Protein AF-A0A699Z8K4-F1 (afdb_monomer_lite)

Structure (mmCIF, N/CA/C/O backbone):
data_AF-A0A699Z8K4-F1
#
_entry.id   AF-A0A699Z8K4-F1
#
loop_
_atom_site.group_PDB
_atom_site.id
_atom_site.type_symbol
_atom_site.label_atom_id
_atom_site.label_alt_id
_atom_site.label_comp_id
_atom_site.label_asym_id
_atom_site.label_entity_id
_atom_site.label_seq_id
_atom_site.pdbx_PDB_ins_code
_atom_site.Cartn_x
_atom_site.Cartn_y
_atom_site.Cartn_z
_atom_site.occupancy
_atom_site.B_iso_or_equiv
_atom_site.auth_seq_id
_atom_site.auth_comp_id
_atom_site.auth_asym_id
_atom_site.auth_atom_id
_atom_site.pdbx_PDB_model_num
ATOM 1 N N . MET A 1 1 ? -20.888 20.387 -13.724 1.00 35.34 1 MET A N 1
ATOM 2 C CA . MET A 1 1 ? -20.966 18.920 -13.890 1.00 35.34 1 MET A CA 1
ATOM 3 C C . MET A 1 1 ? -20.307 18.592 -15.219 1.00 35.34 1 MET A C 1
ATOM 5 O O . MET A 1 1 ? -20.824 19.022 -16.239 1.00 35.34 1 MET A O 1
ATOM 9 N N . ALA A 1 2 ? -19.118 17.987 -15.217 1.00 36.34 2 ALA A N 1
ATOM 10 C CA . ALA A 1 2 ? -18.435 17.626 -16.460 1.00 36.34 2 ALA A CA 1
ATOM 11 C C . ALA A 1 2 ? -19.074 16.346 -17.042 1.00 36.34 2 ALA A C 1
ATOM 13 O O . ALA A 1 2 ? -19.199 15.369 -16.298 1.00 36.34 2 ALA A O 1
ATOM 14 N N . PRO A 1 3 ? -19.497 16.336 -18.318 1.00 39.94 3 PRO A N 1
ATOM 15 C CA . PRO A 1 3 ? -20.071 15.158 -18.959 1.00 39.94 3 PRO A CA 1
ATOM 16 C C . PRO A 1 3 ? -18.937 14.198 -19.356 1.00 39.94 3 PRO A C 1
ATOM 18 O O . PRO A 1 3 ? -17.968 14.620 -19.981 1.00 39.94 3 PRO A O 1
ATOM 21 N N . GLY A 1 4 ? -19.028 12.920 -18.967 1.00 44.66 4 GLY A N 1
ATOM 22 C CA . GLY A 1 4 ? -18.067 11.878 -19.378 1.00 44.66 4 GLY A CA 1
ATOM 23 C C . GLY A 1 4 ? -17.527 10.950 -18.281 1.00 44.66 4 GLY A C 1
ATOM 24 O O . GLY A 1 4 ? -16.656 10.135 -18.564 1.00 44.66 4 GLY A O 1
ATOM 25 N N . ALA A 1 5 ? -18.013 11.034 -17.038 1.00 45.25 5 ALA A N 1
ATOM 26 C CA . ALA A 1 5 ? -17.537 10.187 -15.933 1.00 45.25 5 ALA A CA 1
ATOM 27 C C . ALA A 1 5 ? -18.299 8.851 -15.766 1.00 45.25 5 ALA A C 1
ATOM 29 O O . ALA A 1 5 ? -18.134 8.174 -14.752 1.00 45.25 5 ALA A O 1
ATOM 30 N N . GLU A 1 6 ? -19.127 8.455 -16.732 1.00 43.16 6 GLU A N 1
ATOM 31 C CA . GLU A 1 6 ? -19.854 7.184 -16.708 1.00 43.16 6 GLU A CA 1
ATOM 32 C C . GLU A 1 6 ? -19.131 6.169 -17.598 1.00 43.16 6 GLU A C 1
ATOM 34 O O . GLU A 1 6 ? -19.280 6.184 -18.815 1.00 43.16 6 GLU A O 1
ATOM 39 N N . GLY A 1 7 ? -18.307 5.298 -17.004 1.00 43.31 7 GLY A N 1
ATOM 40 C CA . GLY A 1 7 ? -17.829 4.117 -17.734 1.00 43.31 7 GLY A CA 1
ATOM 41 C C . GLY A 1 7 ? -16.483 3.514 -17.344 1.00 43.31 7 GLY A C 1
ATOM 42 O O . GLY A 1 7 ? -16.148 2.460 -17.876 1.00 43.31 7 GLY A O 1
ATOM 43 N N . TYR A 1 8 ? -15.702 4.087 -16.422 1.00 47.12 8 TYR A N 1
ATOM 44 C CA . TYR A 1 8 ? -14.474 3.412 -15.974 1.00 47.12 8 TYR A CA 1
ATOM 45 C C . TYR A 1 8 ? -14.799 2.380 -14.888 1.00 47.12 8 TYR A C 1
ATOM 47 O O . TYR A 1 8 ? -14.654 2.635 -13.692 1.00 47.12 8 TYR A O 1
ATOM 55 N N . ARG A 1 9 ? -15.271 1.200 -15.305 1.00 51.88 9 ARG A N 1
ATOM 56 C CA . ARG A 1 9 ? -15.408 0.040 -14.415 1.00 51.88 9 ARG A CA 1
ATOM 57 C C . ARG A 1 9 ? -13.995 -0.435 -14.064 1.00 51.88 9 ARG A C 1
ATOM 59 O O . ARG A 1 9 ? -13.367 -1.153 -14.832 1.00 51.88 9 ARG A O 1
ATOM 66 N N . GLN A 1 10 ? -13.445 0.059 -12.953 1.00 60.84 10 GLN A N 1
ATOM 67 C CA . GLN A 1 10 ? -12.143 -0.388 -12.458 1.00 60.84 10 GLN A CA 1
ATOM 68 C C . GLN A 1 10 ? -12.283 -1.826 -11.956 1.00 60.84 10 GLN A C 1
ATOM 70 O O . GLN A 1 10 ? -12.982 -2.058 -10.975 1.00 60.84 10 GLN A O 1
ATOM 75 N N . SER A 1 11 ? -11.628 -2.777 -12.622 1.00 67.19 11 SER A N 1
ATOM 76 C CA . SER A 1 11 ? -11.518 -4.150 -12.126 1.00 67.19 11 SER A CA 1
ATOM 77 C C . SER A 1 11 ? -10.763 -4.144 -10.797 1.00 67.19 11 SER A C 1
ATOM 79 O O . SER A 1 11 ? -9.649 -3.615 -10.728 1.00 67.19 11 SER A O 1
ATOM 81 N N . SER A 1 12 ? -11.360 -4.697 -9.740 1.00 79.88 12 SER A N 1
ATOM 82 C CA . SER A 1 12 ? -10.693 -4.808 -8.443 1.00 79.88 12 SER A CA 1
ATOM 83 C C . SER A 1 12 ? -9.619 -5.899 -8.475 1.00 79.88 12 SER A C 1
ATOM 85 O O . SER A 1 12 ? -9.626 -6.785 -9.336 1.00 79.88 12 SER A O 1
ATOM 87 N N . LEU A 1 13 ? -8.686 -5.860 -7.516 1.00 78.69 13 LEU A N 1
ATOM 88 C CA . LEU A 1 13 ? -7.736 -6.960 -7.315 1.00 78.69 13 LEU A CA 1
ATOM 89 C C . LEU A 1 13 ? -8.481 -8.293 -7.138 1.00 78.69 13 LEU A C 1
ATOM 91 O O . LEU A 1 13 ? -8.073 -9.298 -7.713 1.00 78.69 13 LEU A O 1
ATOM 95 N N . GLY A 1 14 ? -9.588 -8.276 -6.389 1.00 73.56 14 GLY A N 1
ATOM 96 C CA . GLY A 1 14 ? -10.434 -9.446 -6.179 1.00 73.56 14 GLY A CA 1
ATOM 97 C C . GLY A 1 14 ? -11.006 -9.988 -7.481 1.00 73.56 14 GLY A C 1
ATOM 98 O O . GLY A 1 14 ? -10.842 -11.169 -7.757 1.00 73.56 14 GLY A O 1
ATOM 99 N N . ASP A 1 15 ? -11.570 -9.134 -8.334 1.00 80.62 15 ASP A N 1
ATOM 100 C CA . ASP A 1 15 ? -12.153 -9.568 -9.612 1.00 80.62 15 ASP A CA 1
ATOM 101 C C . ASP A 1 15 ? -11.122 -10.264 -10.509 1.00 80.62 15 ASP A C 1
ATOM 103 O O . ASP A 1 15 ? -11.422 -11.277 -11.141 1.00 80.62 15 ASP A O 1
ATOM 107 N N . LEU A 1 16 ? -9.889 -9.747 -10.543 1.00 79.31 16 LEU A N 1
ATOM 108 C CA . LEU A 1 16 ? -8.804 -10.320 -11.342 1.00 79.31 16 LEU A CA 1
ATOM 109 C C . LEU A 1 16 ? -8.312 -11.658 -10.780 1.00 79.31 16 LEU A C 1
ATOM 111 O O . LEU A 1 16 ? -8.053 -12.584 -11.549 1.00 79.31 16 LEU A O 1
ATOM 115 N N . VAL A 1 17 ? -8.189 -11.768 -9.454 1.00 79.00 17 VAL A N 1
ATOM 116 C CA . VAL A 1 17 ? -7.805 -13.023 -8.791 1.00 79.00 17 VAL A CA 1
ATOM 117 C C . VAL A 1 17 ? -8.887 -14.085 -9.002 1.00 79.00 17 VAL A C 1
ATOM 119 O O . VAL A 1 17 ? -8.573 -15.205 -9.402 1.00 79.00 17 VAL A O 1
ATOM 122 N N . LEU A 1 18 ? -10.161 -13.725 -8.832 1.00 78.44 18 LEU A N 1
ATOM 123 C CA . LEU A 1 18 ? -11.294 -14.627 -9.040 1.00 78.44 18 LEU A CA 1
ATOM 124 C C . LEU A 1 18 ? -11.429 -15.074 -10.502 1.00 78.44 18 LEU A C 1
ATOM 126 O O . LEU A 1 18 ? -11.691 -16.247 -10.762 1.00 78.44 18 LEU A O 1
ATOM 130 N N . ALA A 1 19 ? -11.220 -14.173 -11.466 1.00 79.31 19 ALA A N 1
ATOM 131 C CA . ALA A 1 19 ? -11.228 -14.525 -12.886 1.00 79.31 19 ALA A CA 1
ATOM 132 C C . ALA A 1 19 ? -10.126 -15.543 -13.223 1.00 79.31 19 ALA A C 1
ATOM 134 O O . ALA A 1 19 ? -10.396 -16.554 -13.870 1.00 79.31 19 ALA A O 1
ATOM 135 N N . LYS A 1 20 ? -8.912 -15.322 -12.705 1.00 76.56 20 LYS A N 1
ATOM 136 C CA . LYS A 1 20 ? -7.769 -16.220 -12.898 1.00 76.56 20 LYS A CA 1
ATOM 137 C C . LYS A 1 20 ? -8.001 -17.605 -12.278 1.00 76.56 20 LYS A C 1
ATOM 139 O O . LYS A 1 20 ? -7.612 -18.606 -12.875 1.00 76.56 20 LYS A O 1
ATOM 144 N N . LEU A 1 21 ? -8.644 -17.674 -11.110 1.00 70.56 21 LEU A N 1
ATOM 145 C CA . LEU A 1 21 ? -9.018 -18.948 -10.482 1.00 70.56 21 LEU A CA 1
ATOM 146 C C . LEU A 1 21 ? -10.030 -19.724 -11.335 1.00 70.56 21 LEU A C 1
ATOM 148 O O . LEU A 1 21 ? -9.830 -20.909 -11.590 1.00 70.56 21 LEU A O 1
ATOM 152 N N . ARG A 1 22 ? -11.062 -19.047 -11.853 1.00 72.50 22 ARG A N 1
ATOM 153 C CA . ARG A 1 22 ? -12.075 -19.670 -12.724 1.00 72.50 22 ARG A CA 1
ATOM 154 C C . ARG A 1 22 ? -11.486 -20.216 -14.026 1.00 72.50 22 ARG A C 1
ATOM 156 O O . ARG A 1 22 ? -11.918 -21.269 -14.485 1.00 72.50 22 ARG A O 1
ATOM 163 N N . GLU A 1 23 ? -10.524 -19.519 -14.630 1.00 75.06 23 GLU A N 1
ATOM 164 C CA . GLU A 1 23 ? -9.822 -20.005 -15.828 1.00 75.06 23 GLU A CA 1
ATOM 165 C C . GLU A 1 23 ? -9.011 -21.273 -15.530 1.00 75.06 23 GLU A C 1
ATOM 167 O O . GLU A 1 23 ? -9.122 -22.254 -16.261 1.00 75.06 23 GLU A O 1
ATOM 172 N N . GLN A 1 24 ? -8.280 -21.308 -14.410 1.00 67.75 24 GLN A N 1
ATOM 173 C CA . GLN A 1 24 ? -7.515 -22.495 -14.012 1.00 67.75 24 GLN A CA 1
ATOM 174 C C . GLN A 1 24 ? -8.396 -23.706 -13.676 1.00 67.75 24 GLN A C 1
ATOM 176 O O . GLN A 1 24 ? -8.016 -24.834 -13.989 1.00 67.75 24 GLN A O 1
ATOM 181 N N . GLN A 1 25 ? -9.563 -23.495 -13.061 1.00 61.94 25 GLN A N 1
ATOM 182 C CA . GLN A 1 25 ? -10.513 -24.575 -12.771 1.00 61.94 25 GLN A CA 1
ATOM 183 C C . GLN A 1 25 ? -11.130 -25.153 -14.053 1.00 61.94 25 GLN A C 1
ATOM 185 O O . GLN A 1 25 ? -11.242 -26.374 -14.182 1.00 61.94 25 GLN A O 1
ATOM 190 N N . LYS A 1 26 ? -11.452 -24.294 -15.034 1.00 65.81 26 LYS A N 1
ATOM 191 C CA . LYS A 1 26 ? -11.941 -24.717 -16.358 1.00 65.81 26 LYS A CA 1
ATOM 192 C C . LYS A 1 26 ? -10.905 -25.536 -17.125 1.00 65.81 26 LYS A C 1
ATOM 194 O O . LYS A 1 26 ? -11.256 -26.592 -17.642 1.00 65.81 26 LYS A O 1
ATOM 199 N N . ASP A 1 27 ? -9.643 -25.106 -17.134 1.00 64.94 27 ASP A N 1
ATOM 200 C CA . ASP A 1 27 ? -8.545 -25.847 -17.779 1.00 64.94 27 ASP A CA 1
ATOM 201 C C . ASP A 1 27 ? -8.278 -27.214 -17.125 1.00 64.94 27 ASP A C 1
ATOM 203 O O . ASP A 1 27 ? -7.763 -28.127 -17.770 1.00 64.94 27 ASP A O 1
ATOM 207 N N . ARG A 1 28 ? -8.638 -27.383 -15.846 1.00 58.50 28 ARG A N 1
ATOM 208 C CA . ARG A 1 28 ? -8.470 -28.635 -15.089 1.00 58.50 28 ARG A CA 1
ATOM 209 C C . ARG A 1 28 ? -9.714 -29.528 -15.061 1.00 58.50 28 ARG A C 1
ATOM 211 O O . ARG A 1 28 ? -9.671 -30.585 -14.439 1.00 58.50 28 ARG A O 1
ATOM 218 N N . GLY A 1 29 ? -10.805 -29.133 -15.722 1.00 51.72 29 GLY A N 1
ATOM 219 C CA . GLY A 1 29 ? -12.038 -29.927 -15.796 1.00 51.72 29 GLY A CA 1
ATOM 220 C C . GLY A 1 29 ? -12.811 -30.049 -14.475 1.00 51.72 29 GLY A C 1
ATOM 221 O O . GLY A 1 29 ? -13.651 -30.935 -14.346 1.00 51.72 29 GLY A O 1
ATOM 222 N N . LEU A 1 30 ? -12.546 -29.179 -13.494 1.00 50.78 30 LEU A N 1
ATOM 223 C CA . LEU A 1 30 ? -13.270 -29.132 -12.220 1.00 50.78 30 LEU A CA 1
ATOM 224 C C . LEU A 1 30 ? -14.500 -28.223 -12.374 1.00 50.78 30 LEU A C 1
ATOM 226 O O . LEU A 1 30 ? -14.376 -27.009 -12.505 1.00 50.78 30 LEU A O 1
ATOM 230 N N . SER A 1 31 ? -15.701 -28.811 -12.377 1.00 44.72 31 SER A N 1
ATOM 231 C CA . SER A 1 31 ? -16.985 -28.113 -12.570 1.00 44.72 31 SER A CA 1
ATOM 232 C C . SER A 1 31 ? -17.700 -27.744 -11.261 1.00 44.72 31 SER A C 1
ATOM 234 O O . SER A 1 31 ? -18.929 -27.687 -11.233 1.00 44.72 31 SER A O 1
ATOM 236 N N . MET A 1 32 ? -16.970 -27.551 -10.163 1.00 44.56 32 MET A N 1
ATOM 237 C CA . MET A 1 32 ? -17.572 -27.179 -8.879 1.00 44.56 32 MET A CA 1
ATOM 238 C C . MET A 1 32 ? -17.611 -25.653 -8.767 1.00 44.56 32 MET A C 1
ATOM 240 O O . MET A 1 32 ? -16.586 -25.007 -8.562 1.00 44.56 32 MET A O 1
ATOM 244 N N . LEU A 1 33 ? -18.800 -25.076 -8.943 1.00 46.88 33 LEU A N 1
ATOM 245 C CA . LEU A 1 33 ? -19.086 -23.706 -8.523 1.00 46.88 33 LEU A CA 1
ATOM 246 C C . LEU A 1 33 ? -19.128 -23.694 -6.983 1.00 46.88 33 LEU A C 1
ATOM 248 O O . LEU A 1 33 ? -19.880 -24.494 -6.429 1.00 46.88 33 LEU A O 1
ATOM 252 N N . PRO A 1 34 ? -18.376 -22.824 -6.288 1.00 45.34 34 PRO A N 1
ATOM 253 C CA . PRO A 1 34 ? -18.663 -22.546 -4.887 1.00 45.34 34 PRO A CA 1
ATOM 254 C C . PRO A 1 34 ? -20.013 -21.828 -4.801 1.00 45.34 34 PRO A C 1
ATOM 256 O O . PRO A 1 34 ? -20.297 -20.941 -5.617 1.00 45.34 34 PRO A O 1
ATOM 259 N N . GLU A 1 35 ? -20.850 -22.229 -3.845 1.00 42.09 35 GLU A N 1
ATOM 260 C CA . GLU A 1 35 ? -22.144 -21.584 -3.606 1.00 42.09 35 GLU A CA 1
ATOM 261 C C . GLU A 1 35 ? -21.968 -20.112 -3.198 1.00 42.09 35 GLU A C 1
ATOM 263 O O . GLU A 1 35 ? -20.932 -19.701 -2.664 1.00 42.09 35 GLU A O 1
ATOM 268 N N . GLU A 1 36 ? -22.994 -19.294 -3.459 1.00 35.28 36 GLU A N 1
ATOM 269 C CA . GLU A 1 36 ? -23.038 -17.887 -3.051 1.00 35.28 36 GLU A CA 1
ATOM 270 C C . GLU A 1 36 ? -22.846 -17.762 -1.528 1.00 35.28 36 GLU A C 1
ATOM 272 O O . GLU A 1 36 ? -23.763 -17.990 -0.745 1.00 35.28 36 GLU A O 1
ATOM 277 N N . GLY A 1 37 ? -21.630 -17.402 -1.106 1.00 44.78 37 GLY A N 1
ATOM 278 C CA . GLY A 1 37 ? -21.251 -17.276 0.306 1.00 44.78 37 GLY A CA 1
ATOM 279 C C . GLY A 1 37 ? -19.982 -18.038 0.696 1.00 44.78 37 GLY A C 1
ATOM 280 O O . GLY A 1 37 ? -19.408 -17.739 1.743 1.00 44.78 37 GLY A O 1
ATOM 281 N N . GLU A 1 38 ? -19.488 -18.958 -0.139 1.00 41.22 38 GLU A N 1
ATOM 282 C CA . GLU A 1 38 ? -18.188 -19.596 0.084 1.00 41.22 38 GLU A CA 1
ATOM 283 C C . GLU A 1 38 ? -17.041 -18.676 -0.357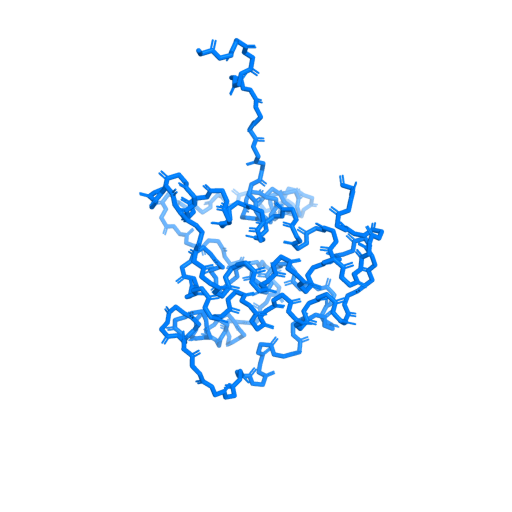 1.00 41.22 38 GLU A C 1
ATOM 285 O O . GLU A 1 38 ? -16.866 -18.346 -1.534 1.00 41.22 38 GLU A O 1
ATOM 290 N N . GLU A 1 39 ? -16.227 -18.243 0.608 1.00 47.41 39 GLU A N 1
ATOM 291 C CA . GLU A 1 39 ? -15.005 -17.487 0.341 1.00 47.41 39 GLU A CA 1
ATOM 292 C C . GLU A 1 39 ? -14.021 -18.351 -0.464 1.00 47.41 39 GLU A C 1
ATOM 294 O O . GLU A 1 39 ? -13.315 -19.191 0.094 1.00 47.41 39 GLU A O 1
ATOM 299 N N . MET A 1 40 ? -13.953 -18.122 -1.780 1.00 49.34 40 MET A N 1
ATOM 300 C CA . MET A 1 40 ? -13.016 -18.804 -2.676 1.00 49.34 40 MET A CA 1
ATOM 301 C C . MET A 1 40 ? -11.570 -18.602 -2.214 1.00 49.34 40 MET A C 1
ATOM 303 O O . MET A 1 40 ? -10.996 -17.518 -2.325 1.00 49.34 40 MET A O 1
ATOM 307 N N . VAL A 1 41 ? -10.966 -19.669 -1.700 1.00 56.62 41 VAL A N 1
ATOM 308 C CA . VAL A 1 41 ? -9.538 -19.735 -1.397 1.00 56.62 41 VAL A CA 1
ATOM 309 C C . VAL A 1 41 ? -8.785 -20.003 -2.704 1.00 56.62 41 VAL A C 1
ATOM 311 O O . VAL A 1 41 ? -9.204 -20.884 -3.453 1.00 56.62 41 VAL A O 1
ATOM 314 N N . PRO A 1 42 ? -7.672 -19.305 -3.004 1.00 57.31 42 PRO A N 1
ATOM 315 C CA . PRO A 1 42 ? -6.858 -19.657 -4.159 1.00 57.31 42 PRO A CA 1
ATOM 316 C C . PRO A 1 42 ? -6.377 -21.115 -4.061 1.00 57.31 42 PRO A C 1
ATOM 318 O O . PRO A 1 42 ? -5.639 -21.468 -3.136 1.00 57.31 42 PRO A O 1
ATOM 321 N N . GLU A 1 43 ? -6.819 -21.972 -4.987 1.00 55.91 43 GLU A N 1
ATOM 322 C CA . GLU A 1 43 ? -6.458 -23.394 -5.009 1.00 55.91 43 GLU A CA 1
ATOM 323 C C . GLU A 1 43 ? -4.933 -23.566 -5.109 1.00 55.91 43 GLU A C 1
ATOM 325 O O . GLU A 1 43 ? -4.277 -23.009 -5.990 1.00 55.91 43 GLU A O 1
ATOM 330 N N . GLY A 1 44 ? -4.358 -24.356 -4.195 1.00 59.41 44 GLY A N 1
ATOM 331 C CA . GLY A 1 44 ? -2.913 -24.601 -4.098 1.00 59.41 44 GLY A CA 1
ATOM 332 C C . GLY A 1 44 ? -2.200 -23.846 -2.970 1.00 59.41 44 GLY A C 1
ATOM 333 O O . GLY A 1 44 ? -1.003 -24.059 -2.765 1.00 59.41 44 GLY A O 1
ATOM 334 N N . LEU A 1 45 ? -2.907 -23.001 -2.213 1.00 66.88 45 LEU A N 1
ATOM 335 C CA . LEU A 1 45 ? -2.416 -22.467 -0.942 1.00 66.88 45 LEU A CA 1
ATOM 336 C C . LEU A 1 45 ? -2.780 -23.409 0.212 1.00 66.88 45 LEU A C 1
ATOM 338 O O . LEU A 1 45 ? -3.929 -23.810 0.360 1.00 66.88 45 LEU A O 1
ATOM 342 N N . ASP A 1 46 ? -1.795 -23.729 1.052 1.00 80.12 46 ASP A N 1
ATOM 343 C CA . ASP A 1 46 ? -2.014 -24.464 2.300 1.00 80.12 46 ASP A CA 1
ATOM 344 C C . ASP A 1 46 ? -3.009 -23.694 3.191 1.00 80.12 46 ASP A C 1
ATOM 346 O O . ASP A 1 46 ? -2.880 -22.480 3.381 1.00 80.12 46 ASP A O 1
ATOM 350 N N . GLN A 1 47 ? -3.999 -24.390 3.751 1.00 83.31 47 GLN A N 1
ATOM 351 C CA . GLN A 1 47 ? -5.045 -23.816 4.601 1.00 83.31 47 GLN A CA 1
ATOM 352 C C . GLN A 1 47 ? -4.452 -23.006 5.763 1.00 83.31 47 GLN A C 1
ATOM 354 O O . GLN A 1 47 ? -4.939 -21.927 6.104 1.00 83.31 47 GLN A O 1
ATOM 359 N N . LYS A 1 48 ? -3.304 -23.446 6.288 1.00 83.19 48 LYS A N 1
ATOM 360 C CA . LYS A 1 48 ? -2.569 -22.724 7.330 1.00 83.19 48 LYS A CA 1
ATOM 361 C C . LYS A 1 48 ? -2.042 -21.365 6.860 1.00 83.19 48 LYS A C 1
ATOM 363 O O . LYS A 1 48 ? -2.011 -20.404 7.626 1.00 83.19 48 LYS A O 1
ATOM 368 N N . VAL A 1 49 ? -1.630 -21.256 5.598 1.00 85.50 49 VAL A N 1
ATOM 369 C CA . VAL A 1 49 ? -1.175 -19.992 4.999 1.00 85.50 49 VAL A CA 1
ATOM 370 C C . VAL A 1 49 ? -2.342 -19.014 4.893 1.00 85.50 49 VAL A C 1
ATOM 372 O O . VAL A 1 49 ? -2.192 -17.834 5.214 1.00 85.50 49 VAL A O 1
ATOM 375 N N . VAL A 1 50 ? -3.514 -19.513 4.508 1.00 89.81 50 VAL A N 1
ATOM 376 C CA . VAL A 1 50 ? -4.742 -18.722 4.381 1.00 89.81 50 VAL A CA 1
ATOM 377 C C . VAL A 1 50 ? -5.150 -18.126 5.723 1.00 89.81 50 VAL A C 1
ATOM 379 O O . VAL A 1 50 ? -5.349 -16.915 5.822 1.00 89.81 50 VAL A O 1
ATOM 382 N N . GLU A 1 51 ? -5.199 -18.944 6.773 1.00 91.88 51 GLU A N 1
ATOM 383 C CA . GLU A 1 51 ? -5.507 -18.492 8.133 1.00 91.88 51 GLU A CA 1
ATOM 384 C C . GLU A 1 51 ? -4.534 -17.412 8.618 1.00 91.88 51 GLU A C 1
ATOM 386 O O . GLU A 1 51 ? -4.953 -16.383 9.160 1.00 91.88 51 GLU A O 1
ATOM 391 N N . VAL A 1 52 ? -3.234 -17.604 8.367 1.00 94.44 52 VAL A N 1
ATOM 392 C CA . VAL A 1 52 ? -2.197 -16.639 8.748 1.00 94.44 52 VAL A CA 1
ATOM 393 C C . VAL A 1 52 ? -2.406 -15.299 8.045 1.00 94.44 52 VAL A C 1
ATOM 395 O O . VAL A 1 52 ? -2.383 -14.260 8.708 1.00 94.44 52 VAL A O 1
ATOM 398 N N . TYR A 1 53 ? -2.631 -15.279 6.729 1.00 95.06 53 TYR A N 1
ATOM 399 C CA . TYR A 1 53 ? -2.796 -14.015 6.003 1.00 95.06 53 TYR A CA 1
ATOM 400 C C . TYR A 1 53 ? -4.134 -13.325 6.291 1.00 95.06 53 TYR A C 1
ATOM 402 O O . TYR A 1 53 ? -4.163 -12.098 6.403 1.00 95.06 53 TYR A O 1
ATOM 410 N N . ARG A 1 54 ? -5.203 -14.077 6.568 1.00 95.00 54 ARG A N 1
ATOM 411 C CA . ARG A 1 54 ? -6.459 -13.507 7.086 1.00 95.00 54 ARG A CA 1
ATOM 412 C C . ARG A 1 54 ? -6.261 -12.843 8.449 1.00 95.00 54 ARG A C 1
ATOM 414 O O . ARG A 1 54 ? -6.737 -11.731 8.683 1.00 95.00 54 ARG A O 1
ATOM 421 N N . ALA A 1 55 ? -5.511 -13.479 9.352 1.00 95.19 55 ALA A N 1
ATOM 422 C CA . ALA A 1 55 ? -5.167 -12.888 10.646 1.00 95.19 55 ALA A CA 1
ATOM 423 C C . ALA A 1 55 ? -4.295 -11.627 10.492 1.00 95.19 55 ALA A C 1
ATOM 425 O O . ALA A 1 55 ? -4.479 -10.651 11.224 1.00 95.19 55 ALA A O 1
ATOM 426 N N . VAL A 1 56 ? -3.384 -11.614 9.512 1.00 96.75 56 VAL A N 1
ATOM 427 C CA . VAL A 1 56 ? -2.601 -10.422 9.152 1.00 96.75 56 VAL A CA 1
ATOM 428 C C . VAL A 1 56 ? -3.511 -9.297 8.653 1.00 96.75 56 VAL A C 1
ATOM 430 O O . VAL A 1 56 ? -3.348 -8.170 9.114 1.00 96.75 56 VAL A O 1
ATOM 433 N N . GLY A 1 57 ? -4.495 -9.580 7.796 1.00 96.62 57 GLY A N 1
ATOM 434 C CA . GLY A 1 57 ? -5.476 -8.587 7.337 1.00 96.62 57 GLY A CA 1
ATOM 435 C C . GLY A 1 57 ? -6.230 -7.923 8.493 1.00 96.62 57 GLY A C 1
ATOM 436 O O . GLY A 1 57 ? -6.223 -6.698 8.627 1.00 96.62 57 GLY A O 1
ATOM 437 N N . LYS A 1 58 ? -6.745 -8.732 9.432 1.00 96.69 58 LYS A N 1
ATOM 438 C CA . LYS A 1 58 ? -7.390 -8.245 10.670 1.00 96.69 58 LYS A CA 1
ATOM 439 C C . LYS A 1 58 ? -6.466 -7.394 11.551 1.00 96.69 58 LYS A C 1
ATOM 441 O O . LYS A 1 58 ? -6.933 -6.573 12.335 1.00 96.69 58 LYS A O 1
ATOM 446 N N . LEU A 1 59 ? -5.151 -7.599 11.484 1.00 96.75 59 LEU A N 1
ATOM 447 C CA . LEU A 1 59 ? -4.185 -6.750 12.182 1.00 96.75 59 LEU A CA 1
ATOM 448 C C . LE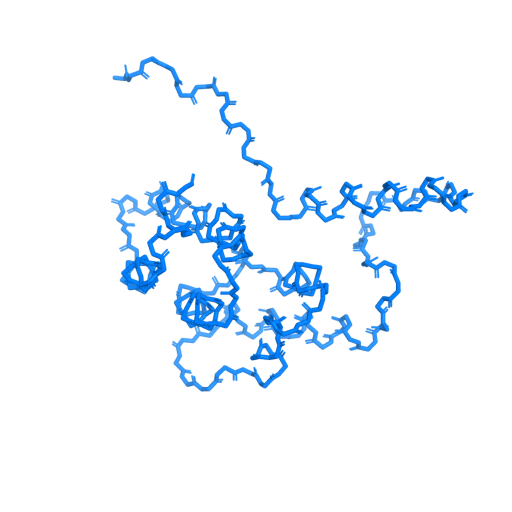U A 1 59 ? -3.978 -5.425 11.440 1.00 96.75 59 LEU A C 1
ATOM 450 O O . LEU A 1 59 ? -3.934 -4.376 12.081 1.00 96.75 59 LEU A O 1
ATOM 454 N N . LEU A 1 60 ? -3.877 -5.462 10.111 1.00 97.56 60 LEU A N 1
ATOM 455 C CA . LEU A 1 60 ? -3.668 -4.281 9.271 1.00 97.56 60 LEU A CA 1
ATOM 456 C C . LEU A 1 60 ? -4.864 -3.319 9.279 1.00 97.56 60 LEU A C 1
ATOM 458 O O . LEU A 1 60 ? -4.659 -2.110 9.161 1.00 97.56 60 LEU A O 1
ATOM 462 N N . SER A 1 61 ? -6.087 -3.806 9.498 1.00 97.38 61 SER A N 1
ATOM 463 C CA . SER A 1 61 ? -7.272 -2.946 9.643 1.00 97.38 61 SER A CA 1
ATOM 464 C C . SER A 1 61 ? -7.196 -2.001 10.850 1.00 97.38 61 SER A C 1
ATOM 466 O O . SER A 1 61 ? -7.631 -0.855 10.773 1.00 97.38 61 SER A O 1
ATOM 468 N N . ARG A 1 62 ? -6.556 -2.436 11.941 1.00 96.44 62 ARG A N 1
ATOM 469 C CA . ARG A 1 62 ? -6.363 -1.656 13.181 1.00 96.44 62 ARG A CA 1
ATOM 470 C C . ARG A 1 62 ? -4.953 -1.089 13.360 1.00 96.44 62 ARG A C 1
ATOM 472 O O . ARG A 1 62 ? -4.643 -0.527 14.408 1.00 96.44 62 ARG A O 1
ATOM 479 N N . TYR A 1 63 ? -4.072 -1.266 12.378 1.00 97.44 63 TYR A N 1
ATOM 480 C CA . TYR A 1 63 ? -2.680 -0.832 12.479 1.00 97.44 63 TYR A CA 1
ATOM 481 C C . TYR A 1 63 ? -2.575 0.699 12.508 1.00 97.44 63 TYR A C 1
ATOM 483 O O . TYR A 1 63 ? -3.242 1.390 11.743 1.00 97.44 63 TYR A O 1
ATOM 491 N N . THR A 1 64 ? -1.699 1.248 13.342 1.00 94.31 64 THR A N 1
ATOM 492 C CA . THR A 1 64 ? -1.446 2.698 13.414 1.00 94.31 64 THR A CA 1
ATOM 493 C C . THR A 1 64 ? 0.046 2.985 13.357 1.00 94.31 64 THR A C 1
ATOM 495 O O . THR A 1 64 ? 0.520 3.666 12.452 1.00 94.31 64 THR A O 1
ATOM 498 N N . VAL A 1 65 ? 0.799 2.417 14.293 1.00 93.00 65 VAL A N 1
ATOM 499 C CA . VAL A 1 65 ? 2.244 2.599 14.424 1.00 93.00 65 VAL A CA 1
ATOM 500 C C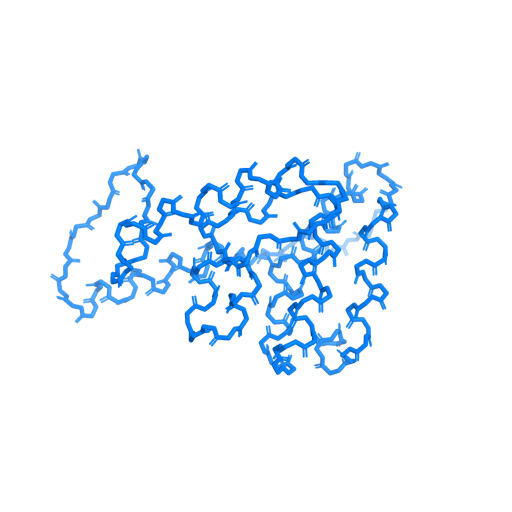 . VAL A 1 65 ? 2.920 1.285 14.806 1.00 93.00 65 VAL A C 1
ATOM 502 O O . VAL A 1 65 ? 2.296 0.371 15.342 1.00 93.00 65 VAL A O 1
ATOM 505 N N . GLY A 1 66 ? 4.226 1.195 14.559 1.00 93.69 66 GLY A N 1
ATOM 506 C CA . GLY A 1 66 ? 5.055 0.075 15.000 1.00 93.69 66 GLY A CA 1
ATOM 507 C C . GLY A 1 66 ? 5.457 -0.878 13.879 1.00 93.69 66 GLY A C 1
ATOM 508 O O . GLY A 1 66 ? 5.440 -0.543 12.695 1.00 93.69 66 GLY A O 1
ATOM 509 N N . LYS A 1 67 ? 5.896 -2.081 14.248 1.00 93.38 67 LYS A N 1
ATOM 510 C CA . LYS A 1 67 ? 6.467 -3.035 13.290 1.00 93.38 67 LYS A CA 1
ATOM 511 C C . LYS A 1 67 ? 5.365 -3.763 12.523 1.00 93.38 67 LYS A C 1
ATOM 513 O O . LYS A 1 67 ? 4.509 -4.408 13.114 1.00 93.38 67 LYS A O 1
ATOM 518 N N . VAL A 1 68 ? 5.457 -3.727 11.197 1.00 94.25 68 VAL A N 1
ATOM 519 C CA . VAL A 1 68 ? 4.614 -4.534 10.306 1.00 94.25 68 VAL A CA 1
ATOM 520 C C . VAL A 1 68 ? 4.951 -6.031 10.468 1.00 94.25 68 VAL A C 1
ATOM 522 O O . VAL A 1 68 ? 6.147 -6.353 10.557 1.00 94.25 68 VAL A O 1
ATOM 525 N N . PRO A 1 69 ? 3.958 -6.948 10.490 1.00 95.19 69 PRO A N 1
ATOM 526 C CA . PRO A 1 69 ? 4.194 -8.384 10.654 1.00 95.19 69 PRO A CA 1
ATOM 527 C C . PRO A 1 69 ? 5.201 -8.956 9.651 1.00 95.19 69 PRO A C 1
ATOM 529 O O . PRO A 1 69 ? 5.192 -8.610 8.469 1.00 95.19 69 PRO A O 1
ATOM 532 N N . LYS A 1 70 ? 6.057 -9.882 10.107 1.00 94.19 70 LYS A N 1
ATOM 533 C CA . LYS A 1 70 ? 7.084 -10.515 9.257 1.00 94.19 70 LYS A CA 1
ATOM 534 C C . LYS A 1 70 ? 6.471 -11.242 8.055 1.00 94.19 70 LYS A C 1
ATOM 536 O O . LYS A 1 70 ? 7.017 -11.140 6.963 1.00 94.19 70 LYS A O 1
ATOM 541 N N . ALA A 1 71 ? 5.325 -11.899 8.249 1.00 93.88 71 ALA A N 1
ATOM 542 C CA . ALA A 1 71 ? 4.573 -12.552 7.177 1.00 93.88 71 ALA A CA 1
ATOM 543 C C . ALA A 1 71 ? 4.160 -11.564 6.072 1.00 93.88 71 ALA A C 1
ATOM 545 O O . ALA A 1 71 ? 4.296 -11.862 4.896 1.00 93.88 71 ALA A O 1
ATOM 546 N N . PHE A 1 72 ? 3.755 -10.343 6.425 1.00 96.81 72 PHE A N 1
ATOM 547 C CA . PHE A 1 72 ? 3.413 -9.335 5.422 1.00 96.81 72 PHE A CA 1
ATOM 548 C C . PHE A 1 72 ? 4.645 -8.819 4.661 1.00 96.81 72 PHE A C 1
ATOM 550 O O . PHE A 1 72 ? 4.593 -8.586 3.457 1.00 96.81 72 PHE A O 1
ATOM 557 N N . LYS A 1 73 ? 5.791 -8.686 5.343 1.00 96.06 73 LYS A N 1
ATOM 558 C CA . LYS A 1 73 ? 7.037 -8.191 4.730 1.00 96.06 73 LYS A CA 1
ATOM 559 C C . LYS A 1 73 ? 7.567 -9.071 3.600 1.00 96.06 73 LYS A C 1
ATOM 561 O O . LYS A 1 73 ? 8.258 -8.555 2.729 1.00 96.06 73 LYS A O 1
ATOM 566 N N . ILE A 1 74 ? 7.276 -10.371 3.624 1.00 94.69 74 ILE A N 1
ATOM 567 C CA . ILE A 1 74 ? 7.745 -11.308 2.594 1.00 94.69 74 ILE A CA 1
ATOM 568 C C . ILE A 1 74 ? 6.839 -11.346 1.358 1.00 94.69 74 ILE A C 1
ATOM 570 O O . ILE A 1 74 ? 7.273 -11.862 0.333 1.00 94.69 74 ILE A O 1
ATOM 574 N N . VAL A 1 75 ? 5.625 -10.783 1.425 1.00 95.25 75 VAL A N 1
ATOM 575 C CA . VAL A 1 75 ? 4.630 -10.855 0.340 1.00 95.25 75 VAL A CA 1
ATOM 576 C C . VAL A 1 75 ? 5.176 -10.376 -1.012 1.00 95.25 75 VAL A C 1
ATOM 578 O O . VAL A 1 75 ? 5.002 -11.110 -1.980 1.00 95.25 75 VAL A O 1
ATOM 581 N N . PRO A 1 76 ? 5.902 -9.243 -1.126 1.00 94.38 76 PRO A N 1
ATOM 582 C CA . PRO A 1 76 ? 6.434 -8.790 -2.416 1.00 94.38 76 PRO A CA 1
ATOM 583 C C . PRO A 1 76 ? 7.408 -9.765 -3.094 1.00 94.38 76 PRO A C 1
ATOM 585 O O . PRO A 1 76 ? 7.628 -9.662 -4.297 1.00 94.38 76 PRO A O 1
ATOM 588 N N . ASN A 1 77 ? 8.000 -10.693 -2.337 1.00 92.50 77 ASN A N 1
ATOM 589 C CA . ASN A 1 77 ? 8.963 -11.668 -2.853 1.00 92.50 77 ASN A CA 1
ATOM 590 C C . ASN A 1 77 ? 8.288 -12.960 -3.342 1.00 92.50 77 ASN A C 1
ATOM 592 O O . ASN A 1 77 ? 8.958 -13.839 -3.883 1.00 92.50 77 ASN A O 1
ATOM 596 N N . LEU A 1 78 ? 6.976 -13.103 -3.138 1.00 90.81 78 LEU A N 1
ATOM 597 C CA . LEU A 1 78 ? 6.219 -14.280 -3.549 1.00 90.81 78 LEU A CA 1
ATOM 598 C C . LEU A 1 78 ? 5.856 -14.198 -5.035 1.00 90.81 78 LEU A C 1
ATOM 600 O O . LEU A 1 78 ? 5.481 -13.145 -5.550 1.00 90.81 78 LEU A O 1
ATOM 604 N N . LYS A 1 79 ? 5.898 -15.340 -5.734 1.00 88.25 79 LYS A N 1
ATOM 605 C CA . LYS A 1 79 ? 5.454 -15.421 -7.138 1.00 88.25 79 LYS A CA 1
ATOM 606 C C . LYS A 1 79 ? 3.960 -15.108 -7.278 1.00 88.25 79 LYS A C 1
ATOM 608 O O . LYS A 1 79 ? 3.560 -14.456 -8.236 1.00 88.25 79 LYS A O 1
ATOM 613 N N . ASN A 1 80 ? 3.159 -15.536 -6.306 1.00 89.44 80 ASN A N 1
ATOM 614 C CA . ASN A 1 80 ? 1.715 -15.331 -6.217 1.00 89.44 80 ASN A CA 1
ATOM 615 C C . ASN A 1 80 ? 1.336 -14.223 -5.216 1.00 89.44 80 ASN A C 1
ATOM 617 O O . ASN A 1 80 ? 0.338 -14.325 -4.506 1.00 89.44 80 ASN A O 1
ATOM 621 N N . TRP A 1 81 ? 2.136 -13.154 -5.142 1.00 94.12 81 TRP A N 1
ATOM 622 C CA . TRP A 1 81 ? 1.923 -12.070 -4.178 1.00 94.12 81 TRP A CA 1
ATOM 623 C C . TRP A 1 81 ? 0.527 -11.438 -4.251 1.00 94.12 81 TRP A C 1
ATOM 625 O O . TRP A 1 81 ? 0.025 -11.014 -3.222 1.00 94.12 81 TRP A O 1
ATOM 635 N N . GLU A 1 82 ? -0.107 -11.382 -5.428 1.00 93.19 82 GLU A N 1
ATOM 636 C CA . GLU A 1 82 ? -1.449 -10.799 -5.604 1.00 93.19 82 GLU A CA 1
ATOM 637 C C . GLU A 1 82 ? -2.532 -11.610 -4.892 1.00 93.19 82 GLU A C 1
ATOM 639 O O . GLU A 1 82 ? -3.369 -11.038 -4.201 1.00 93.19 82 GLU A O 1
ATOM 644 N N . GLU A 1 83 ? -2.475 -12.937 -5.006 1.00 90.38 83 GLU A N 1
ATOM 645 C CA . GLU A 1 83 ? -3.402 -13.862 -4.344 1.00 90.38 83 GLU A CA 1
ATOM 646 C C . GLU A 1 83 ? -3.227 -13.786 -2.824 1.00 90.38 83 GLU A C 1
ATOM 648 O O . GLU A 1 83 ? -4.194 -13.666 -2.076 1.00 90.38 83 GLU A O 1
ATOM 653 N N . VAL A 1 84 ? -1.975 -13.764 -2.362 1.00 92.94 84 VAL A N 1
ATOM 654 C CA . VAL A 1 84 ? -1.651 -13.630 -0.937 1.00 92.94 84 VAL A CA 1
ATOM 655 C C . VAL A 1 84 ? -2.060 -12.261 -0.3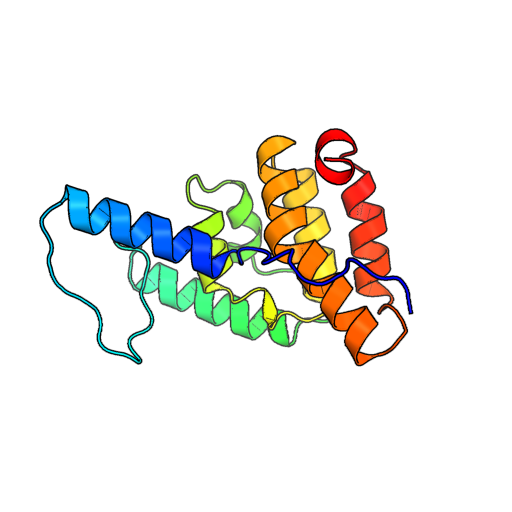90 1.00 92.94 84 VAL A C 1
ATOM 657 O O . VAL A 1 84 ? -2.558 -12.168 0.729 1.00 92.94 84 VAL A O 1
ATOM 660 N N . LEU A 1 85 ? -1.876 -11.194 -1.168 1.00 95.12 85 LEU A N 1
ATOM 661 C CA . LEU A 1 85 ? -2.300 -9.850 -0.792 1.00 95.12 85 LEU A CA 1
ATOM 662 C C . LEU A 1 85 ? -3.822 -9.758 -0.702 1.00 95.12 85 LEU A C 1
ATOM 664 O O . LEU A 1 85 ? -4.338 -9.147 0.229 1.00 95.12 85 LEU A O 1
ATOM 668 N N . TRP A 1 86 ? -4.541 -10.396 -1.621 1.00 93.69 86 TRP A N 1
ATOM 669 C CA . TRP A 1 86 ? -5.998 -10.431 -1.598 1.00 93.69 86 TRP A CA 1
ATOM 670 C C . TRP A 1 86 ? -6.544 -11.075 -0.314 1.00 93.69 86 TRP A C 1
ATOM 672 O O . TRP A 1 86 ? -7.454 -10.524 0.298 1.00 93.69 86 TRP A O 1
ATOM 682 N N . LEU A 1 87 ? -5.905 -12.138 0.192 1.00 93.50 87 LEU A N 1
ATOM 683 C CA . LEU A 1 87 ? -6.277 -12.773 1.470 1.00 93.50 87 LEU A CA 1
ATOM 684 C C . LEU A 1 87 ? -6.171 -11.851 2.693 1.00 93.50 87 LEU A C 1
ATOM 686 O O . LEU A 1 87 ? -6.761 -12.133 3.735 1.00 93.50 87 LEU A O 1
ATOM 690 N N . THR A 1 88 ? -5.390 -10.775 2.594 1.00 95.81 88 THR A N 1
ATOM 691 C CA . THR A 1 88 ? -5.242 -9.790 3.674 1.00 95.81 88 THR A CA 1
ATOM 692 C C . THR A 1 88 ? -6.279 -8.670 3.618 1.00 95.81 88 THR A C 1
ATOM 694 O O . THR A 1 88 ? -6.197 -7.764 4.446 1.00 95.81 88 THR A O 1
ATOM 697 N N . ASP A 1 89 ? -7.212 -8.723 2.662 1.00 94.94 89 ASP A N 1
ATOM 698 C CA . ASP A 1 89 ? -8.315 -7.776 2.487 1.00 94.94 89 ASP A CA 1
ATOM 699 C C . ASP A 1 89 ? -7.860 -6.298 2.505 1.00 94.94 89 ASP A C 1
ATOM 701 O O . ASP A 1 89 ? -8.069 -5.558 3.472 1.00 94.94 89 ASP A O 1
ATOM 705 N N . PRO A 1 90 ? -7.163 -5.842 1.447 1.00 96.31 90 PRO A N 1
ATOM 706 C CA . PRO A 1 90 ? -6.540 -4.520 1.424 1.00 96.31 90 PRO A CA 1
ATOM 707 C C . PRO A 1 90 ? -7.532 -3.350 1.505 1.00 96.31 90 PRO A C 1
ATOM 709 O O . PRO A 1 90 ? -7.140 -2.229 1.854 1.00 96.31 90 PRO A O 1
ATOM 712 N N . ASP A 1 91 ? -8.813 -3.594 1.228 1.00 93.81 91 ASP A N 1
ATOM 713 C CA . ASP A 1 91 ? -9.862 -2.587 1.322 1.00 93.81 91 ASP A CA 1
ATOM 714 C C . ASP A 1 91 ? -10.159 -2.183 2.766 1.00 93.81 91 ASP A C 1
ATOM 716 O O . ASP A 1 91 ? -10.500 -1.018 3.004 1.00 93.81 91 ASP A O 1
ATOM 720 N N . THR A 1 92 ? -9.968 -3.083 3.733 1.00 95.94 92 THR A N 1
ATOM 721 C CA . THR A 1 92 ? -10.242 -2.825 5.157 1.00 95.94 92 THR A CA 1
ATOM 722 C C . THR A 1 92 ? -9.034 -2.321 5.938 1.00 95.94 92 THR A C 1
ATOM 724 O O . THR A 1 92 ? -9.152 -1.969 7.112 1.00 95.94 92 THR A O 1
ATOM 727 N N . TRP A 1 93 ? -7.865 -2.216 5.307 1.00 97.88 93 TRP A N 1
ATOM 728 C CA . TRP A 1 93 ? -6.660 -1.717 5.965 1.00 97.88 93 TRP A CA 1
ATOM 729 C C . TRP A 1 93 ? -6.821 -0.303 6.514 1.00 97.88 93 TRP A C 1
ATOM 731 O O . TRP A 1 93 ? -7.497 0.547 5.928 1.00 97.88 93 TRP A O 1
ATOM 741 N N . SER A 1 94 ? -6.102 0.019 7.584 1.00 97.75 94 SER A N 1
ATOM 742 C CA . SER A 1 94 ? -6.018 1.403 8.037 1.00 97.75 94 SER A CA 1
ATOM 743 C C . SER A 1 94 ? -5.233 2.278 7.036 1.00 97.75 94 SER A C 1
ATOM 745 O O . SER A 1 94 ? -4.403 1.775 6.267 1.00 97.75 94 SER A O 1
ATOM 747 N N . PRO A 1 95 ? -5.411 3.613 7.057 1.00 97.81 95 PRO A N 1
ATOM 748 C CA . PRO A 1 95 ? -4.579 4.522 6.264 1.00 97.81 95 PRO A CA 1
ATOM 749 C C . PRO A 1 95 ? -3.072 4.373 6.543 1.00 97.81 95 PRO A C 1
ATOM 751 O O . PRO A 1 95 ? -2.247 4.520 5.642 1.00 97.81 95 PRO A O 1
ATOM 754 N N . HIS A 1 96 ? -2.706 4.050 7.787 1.00 98.19 96 HIS A N 1
ATOM 755 C CA . HIS A 1 96 ? -1.319 3.843 8.203 1.00 98.19 96 HIS A CA 1
ATOM 756 C C . HIS A 1 96 ? -0.746 2.538 7.637 1.00 98.19 96 HIS A C 1
ATOM 758 O O . HIS A 1 96 ? 0.393 2.518 7.170 1.00 98.19 96 HIS A O 1
ATOM 764 N N . ALA A 1 97 ? -1.546 1.466 7.607 1.00 98.12 97 ALA A N 1
ATOM 765 C CA . ALA A 1 97 ? -1.161 0.208 6.974 1.00 98.12 97 ALA A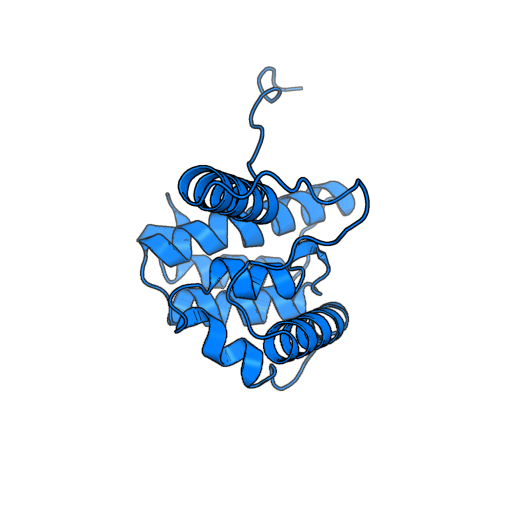 CA 1
ATOM 766 C C . ALA A 1 97 ? -0.941 0.400 5.473 1.00 98.12 97 ALA A C 1
ATOM 768 O O . ALA A 1 97 ? 0.054 -0.083 4.938 1.00 98.12 97 ALA A O 1
ATOM 769 N N . MET A 1 98 ? -1.808 1.173 4.811 1.00 98.31 98 MET A N 1
ATOM 770 C CA . MET A 1 98 ? -1.660 1.488 3.390 1.00 98.31 98 MET A CA 1
ATOM 771 C C . MET A 1 98 ? -0.346 2.227 3.092 1.00 98.31 98 MET A C 1
ATOM 773 O O . MET A 1 98 ? 0.327 1.928 2.103 1.00 98.31 98 MET A O 1
ATOM 777 N N . TYR A 1 99 ? 0.066 3.156 3.960 1.00 98.38 99 TYR A N 1
ATOM 778 C CA . TYR A 1 99 ? 1.356 3.840 3.838 1.00 98.38 99 TYR A CA 1
ATOM 779 C C . TYR A 1 99 ? 2.547 2.882 3.962 1.00 98.38 99 TYR A C 1
ATOM 781 O O . TYR A 1 99 ? 3.443 2.885 3.112 1.00 98.38 99 TYR A O 1
ATOM 789 N N . GLU A 1 100 ? 2.556 2.034 4.992 1.00 98.06 100 GLU A N 1
ATOM 790 C CA . GLU A 1 100 ? 3.619 1.046 5.192 1.00 98.06 100 GLU A CA 1
ATOM 791 C C . GLU A 1 100 ? 3.671 0.011 4.063 1.00 98.06 100 GLU A C 1
ATOM 793 O O . GLU A 1 100 ? 4.753 -0.299 3.559 1.00 98.06 100 GLU A O 1
ATOM 798 N N . ALA A 1 101 ? 2.511 -0.470 3.612 1.00 97.81 101 ALA A N 1
ATOM 799 C CA . ALA A 1 101 ? 2.400 -1.349 2.457 1.00 97.81 101 ALA A CA 1
ATOM 800 C C . ALA A 1 101 ? 2.951 -0.669 1.202 1.00 97.81 101 ALA A C 1
ATOM 802 O O . ALA A 1 101 ? 3.780 -1.243 0.504 1.00 97.81 101 ALA A O 1
ATOM 803 N N . THR A 1 102 ? 2.602 0.593 0.955 1.00 98.12 102 THR A N 1
ATOM 804 C CA . THR A 1 102 ? 3.105 1.325 -0.214 1.00 98.12 102 THR A CA 1
ATOM 805 C C . THR A 1 102 ? 4.627 1.444 -0.199 1.00 98.12 102 THR A C 1
ATOM 807 O O . THR A 1 102 ? 5.270 1.148 -1.205 1.00 98.12 102 THR A O 1
ATOM 810 N N . LYS A 1 103 ? 5.238 1.778 0.947 1.00 97.50 103 LYS A N 1
ATOM 811 C CA . LYS A 1 103 ? 6.706 1.766 1.092 1.00 97.50 103 LYS A CA 1
ATOM 812 C C . LYS A 1 103 ? 7.303 0.404 0.752 1.00 97.50 103 LYS A C 1
ATOM 814 O O . LYS A 1 103 ? 8.275 0.329 -0.001 1.00 97.50 103 LYS A O 1
ATOM 819 N N . LEU A 1 104 ? 6.737 -0.654 1.327 1.00 97.25 104 LEU A N 1
ATOM 820 C CA . LEU A 1 104 ? 7.227 -2.018 1.183 1.00 97.25 104 LEU A CA 1
ATOM 821 C C . LEU A 1 104 ? 7.135 -2.498 -0.274 1.00 97.25 104 LEU A C 1
ATOM 823 O O . LEU A 1 104 ? 8.130 -2.959 -0.831 1.00 97.25 104 LEU A O 1
ATOM 827 N N . PHE A 1 105 ? 5.969 -2.364 -0.902 1.00 97.25 105 PHE A N 1
ATOM 828 C CA . PHE A 1 105 ? 5.710 -2.879 -2.244 1.00 97.25 105 PHE A CA 1
ATOM 829 C C . PHE A 1 105 ? 6.458 -2.079 -3.311 1.00 97.25 105 PHE A C 1
ATOM 831 O O . PHE A 1 105 ? 7.102 -2.669 -4.174 1.00 97.25 105 PHE A O 1
ATOM 838 N N . VAL A 1 106 ? 6.468 -0.746 -3.222 1.00 96.69 106 VAL A N 1
ATOM 839 C CA . VAL A 1 106 ? 7.171 0.102 -4.200 1.00 96.69 106 VAL A CA 1
ATOM 840 C C . VAL A 1 106 ? 8.682 -0.134 -4.163 1.00 96.69 106 VAL A C 1
ATOM 842 O O . VAL A 1 106 ? 9.324 -0.124 -5.215 1.00 96.69 106 VAL A O 1
ATOM 845 N N . SER A 1 107 ? 9.256 -0.395 -2.985 1.00 94.88 107 SER A N 1
ATOM 846 C CA . SER A 1 107 ? 10.701 -0.627 -2.846 1.00 94.88 107 SER A CA 1
ATOM 847 C C . SER A 1 107 ? 11.135 -2.005 -3.353 1.00 94.88 107 SER A C 1
ATOM 849 O O . SER A 1 107 ? 12.197 -2.110 -3.958 1.00 94.88 107 SER A O 1
ATOM 851 N N . ASN A 1 108 ? 10.319 -3.045 -3.149 1.00 94.69 108 ASN A N 1
ATOM 852 C CA . ASN A 1 108 ? 10.704 -4.430 -3.455 1.00 94.69 108 ASN A CA 1
ATOM 853 C C . ASN A 1 108 ? 10.225 -4.929 -4.831 1.00 94.69 108 ASN A C 1
ATOM 855 O O . ASN A 1 108 ? 10.901 -5.743 -5.452 1.00 94.69 108 ASN A O 1
ATOM 859 N N . LEU A 1 109 ? 9.088 -4.448 -5.347 1.00 94.38 109 LEU A N 1
ATOM 860 C CA . LEU A 1 109 ? 8.557 -4.901 -6.639 1.00 94.38 109 LEU A CA 1
ATOM 861 C C . LEU A 1 109 ? 9.233 -4.207 -7.821 1.00 94.38 109 LEU A C 1
ATOM 863 O O . LEU A 1 109 ? 9.589 -3.037 -7.742 1.00 94.38 109 LEU A O 1
ATOM 867 N N . ASN A 1 110 ? 9.339 -4.874 -8.972 1.00 94.25 110 ASN A N 1
ATOM 868 C CA . ASN A 1 110 ? 9.727 -4.208 -10.223 1.00 94.25 110 ASN A CA 1
ATOM 869 C C . ASN A 1 110 ? 8.643 -3.211 -10.699 1.00 94.25 110 ASN A C 1
ATOM 871 O O . ASN A 1 110 ? 7.522 -3.219 -10.197 1.00 94.25 110 ASN A O 1
ATOM 875 N N . ALA A 1 111 ? 8.956 -2.348 -11.674 1.00 94.31 111 ALA A N 1
ATOM 876 C CA . ALA A 1 111 ? 8.036 -1.291 -12.120 1.00 94.31 111 ALA A CA 1
ATOM 877 C C . ALA A 1 111 ? 6.672 -1.818 -12.598 1.00 94.31 111 ALA A C 1
ATOM 879 O O . ALA A 1 111 ? 5.646 -1.234 -12.266 1.00 94.31 111 ALA A O 1
ATOM 880 N N . ARG A 1 112 ? 6.647 -2.951 -13.311 1.00 94.88 112 ARG A N 1
ATOM 881 C CA . ARG A 1 112 ? 5.405 -3.563 -13.807 1.00 94.88 112 ARG A CA 1
ATOM 882 C C . ARG A 1 112 ? 4.512 -4.050 -12.665 1.00 94.88 112 ARG A C 1
ATOM 884 O O . ARG A 1 112 ? 3.312 -3.809 -12.673 1.00 94.88 112 ARG A O 1
ATOM 891 N N . LEU A 1 113 ? 5.087 -4.745 -11.685 1.00 94.44 113 LEU A N 1
ATOM 892 C CA . LEU A 1 113 ? 4.335 -5.273 -10.544 1.00 94.44 113 LEU A CA 1
ATOM 893 C C . LEU A 1 113 ? 3.924 -4.157 -9.575 1.00 94.44 113 LEU A C 1
ATOM 895 O O . LEU A 1 113 ? 2.800 -4.153 -9.083 1.00 94.44 113 LEU A O 1
ATOM 899 N N . ALA A 1 114 ? 4.796 -3.170 -9.357 1.00 96.44 114 ALA A N 1
ATOM 900 C CA . ALA A 1 114 ? 4.467 -1.991 -8.567 1.00 96.44 114 ALA A CA 1
ATOM 901 C C . ALA A 1 114 ? 3.301 -1.209 -9.190 1.00 96.44 114 ALA A C 1
ATOM 903 O O . ALA A 1 114 ? 2.404 -0.806 -8.460 1.00 96.44 114 ALA A O 1
ATOM 904 N N . GLN A 1 115 ? 3.261 -1.056 -10.521 1.00 96.00 115 GLN A N 1
ATOM 905 C CA . GLN A 1 115 ? 2.135 -0.420 -11.213 1.00 96.00 115 GLN A CA 1
ATOM 906 C C . GLN A 1 115 ? 0.817 -1.135 -10.890 1.00 96.00 115 GLN A C 1
ATOM 908 O O . GLN A 1 115 ? -0.167 -0.482 -10.560 1.00 96.00 115 GLN A O 1
ATOM 913 N N . ARG A 1 116 ? 0.806 -2.475 -10.908 1.00 95.56 116 ARG A N 1
ATOM 914 C CA . ARG A 1 116 ? -0.382 -3.268 -10.550 1.00 95.56 116 ARG A CA 1
ATOM 915 C C . ARG A 1 116 ? -0.831 -3.006 -9.114 1.00 95.56 116 ARG A C 1
ATOM 917 O O . ARG A 1 116 ? -2.006 -2.741 -8.901 1.00 95.56 116 ARG A O 1
ATOM 924 N N . PHE A 1 117 ? 0.089 -3.002 -8.147 1.00 96.88 117 PHE A N 1
ATOM 925 C CA . PHE A 1 117 ? -0.237 -2.644 -6.760 1.00 96.88 117 PHE A CA 1
ATOM 926 C C . PHE A 1 117 ? -0.820 -1.224 -6.657 1.00 96.88 117 PHE A C 1
ATOM 928 O O . PHE A 1 117 ? -1.852 -1.015 -6.021 1.00 96.88 117 PHE A O 1
ATOM 935 N N . LEU A 1 118 ? -0.193 -0.242 -7.311 1.00 97.06 118 LEU A N 1
ATOM 936 C CA . LEU A 1 118 ? -0.657 1.145 -7.276 1.00 97.06 118 LEU A CA 1
ATOM 937 C C . LEU A 1 118 ? -2.051 1.296 -7.900 1.00 97.06 118 LEU A C 1
ATOM 939 O O . LEU A 1 118 ? -2.899 1.970 -7.322 1.00 97.06 118 LEU A O 1
ATOM 943 N N . ALA A 1 119 ? -2.302 0.638 -9.031 1.00 95.69 119 ALA A N 1
ATOM 944 C CA . ALA A 1 119 ? -3.568 0.714 -9.750 1.00 95.69 119 ALA A CA 1
ATOM 945 C C . ALA A 1 119 ? -4.709 -0.042 -9.051 1.00 95.69 119 ALA A C 1
ATOM 947 O O . ALA A 1 119 ? -5.830 0.461 -9.014 1.00 95.69 119 ALA A O 1
ATOM 948 N N . LEU A 1 120 ? -4.433 -1.230 -8.501 1.00 95.06 120 LEU A N 1
ATOM 949 C CA . LEU A 1 120 ? -5.455 -2.130 -7.954 1.00 95.06 120 LEU A CA 1
ATOM 950 C C . LEU A 1 120 ? -5.705 -1.946 -6.454 1.00 95.06 120 LEU A C 1
ATOM 952 O O . LEU A 1 120 ? -6.751 -2.365 -5.973 1.00 95.06 120 LEU A O 1
ATOM 956 N N . VAL A 1 121 ? -4.766 -1.344 -5.716 1.00 96.81 121 VAL A N 1
ATOM 957 C CA . VAL A 1 121 ? -4.853 -1.217 -4.251 1.00 96.81 121 VAL A CA 1
ATOM 958 C C . VAL A 1 121 ? -4.806 0.243 -3.806 1.00 96.81 121 VAL A C 1
ATOM 960 O O . VAL A 1 121 ? -5.741 0.731 -3.170 1.00 96.81 121 VAL A O 1
ATOM 963 N N . LEU A 1 122 ? -3.746 0.981 -4.150 1.00 97.38 122 LEU A N 1
ATOM 964 C CA . LEU A 1 122 ? -3.577 2.348 -3.642 1.00 97.38 122 LEU A CA 1
ATOM 965 C C . LEU A 1 122 ? -4.582 3.332 -4.261 1.00 97.38 122 LEU A C 1
ATOM 967 O O . LEU A 1 122 ? -5.208 4.115 -3.546 1.00 97.38 122 LEU A O 1
ATOM 971 N N . LEU A 1 123 ? -4.736 3.305 -5.585 1.00 96.44 123 LEU A N 1
ATOM 972 C CA . LEU A 1 123 ? -5.605 4.217 -6.326 1.00 96.44 123 LEU A CA 1
ATOM 973 C C . LEU A 1 123 ? -7.082 4.133 -5.902 1.00 96.44 123 LEU A C 1
ATOM 975 O O . LEU A 1 123 ? -7.644 5.188 -5.588 1.00 96.44 123 LEU A O 1
ATOM 979 N N . PRO A 1 124 ? -7.735 2.951 -5.859 1.00 96.12 124 PRO A N 1
ATOM 980 C CA . PRO A 1 124 ? -9.125 2.866 -5.415 1.00 96.12 124 PRO A CA 1
ATOM 981 C C . PRO A 1 124 ? -9.282 3.328 -3.965 1.00 96.12 124 PRO A C 1
ATOM 983 O O . PRO A 1 124 ? -10.223 4.062 -3.663 1.00 96.12 124 PRO A O 1
ATOM 986 N N . ARG A 1 125 ? -8.319 3.014 -3.087 1.00 96.50 125 ARG A N 1
ATOM 987 C CA . ARG A 1 125 ? -8.339 3.480 -1.697 1.00 96.50 125 ARG A CA 1
ATOM 988 C C . ARG A 1 125 ? -8.302 5.005 -1.583 1.00 96.50 125 ARG A C 1
ATOM 990 O O . ARG A 1 125 ? -9.102 5.576 -0.848 1.00 96.50 125 ARG A O 1
ATOM 997 N N . VAL A 1 126 ? -7.398 5.667 -2.303 1.00 96.88 126 VAL A N 1
ATOM 998 C CA . VAL A 1 126 ? -7.292 7.138 -2.313 1.00 96.88 126 VAL A CA 1
ATOM 999 C C . VAL A 1 126 ? -8.569 7.773 -2.864 1.00 96.88 126 VAL A C 1
ATOM 1001 O O . VAL A 1 126 ? -9.075 8.731 -2.287 1.00 96.88 126 VAL A O 1
ATOM 1004 N N . ARG A 1 127 ? -9.122 7.225 -3.955 1.00 95.88 127 ARG A N 1
ATOM 1005 C CA . ARG A 1 127 ? -10.382 7.709 -4.540 1.00 95.88 127 ARG A CA 1
ATOM 1006 C C . ARG A 1 127 ? -11.546 7.591 -3.559 1.00 95.88 127 ARG A C 1
ATOM 1008 O O . ARG A 1 127 ? -12.330 8.530 -3.451 1.00 95.88 127 ARG A O 1
ATOM 1015 N N . ARG A 1 128 ? -11.643 6.466 -2.844 1.00 95.00 128 ARG A N 1
ATOM 1016 C CA . ARG A 1 128 ? -12.676 6.231 -1.829 1.00 95.00 128 ARG A CA 1
ATOM 1017 C C . ARG A 1 128 ? -12.573 7.233 -0.678 1.00 95.00 128 ARG A C 1
ATOM 1019 O O . ARG A 1 128 ? -13.561 7.889 -0.379 1.00 95.00 128 ARG A O 1
ATOM 1026 N N . ASP A 1 129 ? -11.376 7.422 -0.124 1.00 95.62 129 ASP A N 1
ATOM 1027 C CA . ASP A 1 129 ? -11.128 8.353 0.991 1.00 95.62 129 ASP A CA 1
ATOM 1028 C C . ASP A 1 129 ? -11.509 9.800 0.629 1.00 95.62 129 ASP A C 1
ATOM 1030 O O . ASP A 1 129 ? -12.224 10.468 1.372 1.00 95.62 129 ASP A O 1
ATOM 1034 N N . ILE A 1 130 ? -11.127 10.256 -0.572 1.00 96.38 130 ILE A N 1
ATOM 1035 C CA . ILE A 1 130 ? -11.498 11.588 -1.075 1.00 96.38 130 ILE A CA 1
ATOM 1036 C C . ILE A 1 130 ? -13.011 11.697 -1.276 1.00 96.38 130 ILE A C 1
ATOM 1038 O O . ILE A 1 130 ? -13.600 12.718 -0.927 1.00 96.38 130 ILE A O 1
ATOM 1042 N N . LYS A 1 131 ? -13.651 10.664 -1.836 1.00 96.25 131 LYS A N 1
ATOM 1043 C CA . LYS A 1 131 ? -15.100 10.660 -2.063 1.00 96.25 131 LYS A CA 1
ATOM 1044 C C . LYS A 1 131 ? -15.872 10.749 -0.742 1.00 96.25 131 LYS A C 1
ATOM 1046 O O . LYS A 1 131 ? -16.829 11.514 -0.665 1.00 96.25 131 LYS A O 1
ATOM 1051 N N . GLU A 1 132 ? -15.446 10.005 0.275 1.00 95.19 132 GLU A N 1
ATOM 1052 C CA . GLU A 1 132 ? -16.108 9.921 1.583 1.00 95.19 132 GLU A CA 1
ATOM 1053 C C . GLU A 1 132 ? -15.863 11.159 2.454 1.00 95.19 132 GLU A C 1
ATOM 1055 O O . GLU A 1 132 ? -16.801 11.693 3.043 1.00 95.19 132 GLU A O 1
ATOM 1060 N N . HIS A 1 133 ? -14.623 11.650 2.522 1.00 94.62 133 HIS A N 1
ATOM 1061 C CA . HIS A 1 133 ? -14.236 12.704 3.465 1.00 94.62 133 HIS A CA 1
ATOM 1062 C C . HIS A 1 133 ? -14.047 14.088 2.831 1.00 94.62 133 HIS A C 1
ATOM 1064 O O . HIS A 1 133 ? -13.824 15.060 3.555 1.00 94.62 133 HIS A O 1
ATOM 1070 N N . GLN A 1 134 ? -14.088 14.198 1.495 1.00 94.88 134 GLN A N 1
ATOM 1071 C CA . GLN A 1 134 ? -13.779 15.421 0.726 1.00 94.88 134 GLN A CA 1
ATOM 1072 C C . GLN A 1 134 ? -12.374 15.999 1.000 1.00 94.88 134 GLN A C 1
ATOM 1074 O O . GLN A 1 134 ? -12.036 17.106 0.581 1.00 94.88 134 GLN A O 1
ATOM 1079 N N . LYS A 1 135 ? -11.534 15.242 1.709 1.00 94.12 135 LYS A N 1
ATOM 1080 C CA . LYS A 1 135 ? -10.142 15.520 2.062 1.00 94.12 135 LYS A CA 1
ATOM 1081 C C . LYS A 1 135 ? -9.397 14.193 2.045 1.00 94.12 135 LYS A C 1
ATOM 1083 O O . LYS A 1 135 ? -10.005 13.150 2.247 1.00 94.12 135 LYS A O 1
ATOM 1088 N N . LEU A 1 136 ? -8.088 14.239 1.822 1.00 95.62 136 LEU A N 1
ATOM 1089 C CA . LEU A 1 136 ? -7.251 13.044 1.835 1.00 95.62 136 LEU A CA 1
ATOM 1090 C C . LEU A 1 136 ? -6.579 12.876 3.199 1.00 95.62 136 LEU A C 1
ATOM 1092 O O . LEU A 1 136 ? -5.920 13.799 3.686 1.00 95.62 136 LEU A O 1
ATOM 1096 N N . HIS A 1 137 ? -6.684 11.688 3.787 1.00 97.12 137 HIS A N 1
ATOM 1097 C CA . HIS A 1 137 ? -5.982 11.354 5.021 1.00 97.12 137 HIS A CA 1
ATOM 1098 C C . HIS A 1 137 ? -4.455 11.517 4.867 1.00 97.12 137 HIS A C 1
ATOM 1100 O O . HIS A 1 137 ? -3.857 11.073 3.882 1.00 97.12 137 HIS A O 1
ATOM 1106 N N . PHE A 1 138 ? -3.782 12.077 5.881 1.00 97.38 138 PHE A N 1
ATOM 1107 C CA . PHE A 1 138 ? -2.341 12.374 5.843 1.00 97.38 138 PHE A CA 1
ATOM 1108 C C . PHE A 1 138 ? -1.469 11.162 5.460 1.00 97.38 138 PHE A C 1
ATOM 1110 O O . PHE A 1 138 ? -0.602 11.259 4.593 1.00 97.38 138 PHE A O 1
ATOM 1117 N N . ALA A 1 139 ? -1.723 9.994 6.057 1.00 97.62 139 ALA A N 1
ATOM 1118 C CA . ALA A 1 139 ? -0.997 8.765 5.723 1.00 97.62 139 ALA A CA 1
ATOM 1119 C C . ALA A 1 139 ? -1.174 8.331 4.251 1.00 97.62 139 ALA A C 1
ATOM 1121 O O . ALA A 1 139 ? -0.215 7.866 3.639 1.00 97.62 139 ALA A O 1
ATOM 1122 N N . LEU A 1 140 ? -2.354 8.534 3.649 1.00 97.75 140 LEU A N 1
ATOM 1123 C CA . LEU A 1 140 ? -2.583 8.225 2.232 1.00 97.75 140 LEU A CA 1
ATOM 1124 C C . LEU A 1 140 ? -1.870 9.225 1.318 1.00 97.75 140 LEU A C 1
ATOM 1126 O O . LEU A 1 140 ? -1.292 8.833 0.307 1.00 97.75 140 LEU A O 1
ATOM 1130 N N . PHE A 1 141 ? -1.819 10.501 1.703 1.00 98.00 141 PHE A N 1
ATOM 1131 C CA . PHE A 1 141 ? -0.985 11.485 1.015 1.00 98.00 141 PHE A CA 1
ATOM 1132 C C . PHE A 1 141 ? 0.503 11.103 1.064 1.00 98.00 141 PHE A C 1
ATOM 1134 O O . PHE A 1 141 ? 1.200 11.132 0.048 1.00 98.00 141 PHE A O 1
ATOM 1141 N N . MET A 1 142 ? 0.990 10.665 2.226 1.00 98.31 142 MET A N 1
ATOM 1142 C CA . MET A 1 142 ? 2.353 10.152 2.364 1.00 98.31 142 MET A CA 1
ATOM 1143 C C . MET A 1 142 ? 2.581 8.880 1.538 1.00 98.31 142 MET A C 1
ATOM 1145 O O . MET A 1 142 ? 3.664 8.717 0.974 1.00 98.31 142 MET A O 1
ATOM 1149 N N . ALA A 1 143 ? 1.572 8.014 1.400 1.00 98.12 143 ALA A N 1
ATOM 1150 C CA . ALA A 1 143 ? 1.622 6.848 0.520 1.00 98.12 143 ALA A CA 1
ATOM 1151 C C . ALA A 1 143 ? 1.805 7.265 -0.946 1.00 98.12 143 ALA A C 1
ATOM 1153 O O . ALA A 1 143 ? 2.715 6.764 -1.605 1.00 98.12 143 ALA A O 1
ATOM 1154 N N . LEU A 1 144 ? 1.047 8.256 -1.428 1.00 97.81 144 LEU A N 1
ATOM 1155 C CA . LEU A 1 144 ? 1.222 8.817 -2.773 1.00 97.81 144 LEU A CA 1
ATOM 1156 C C . LEU A 1 144 ? 2.622 9.404 -2.972 1.00 97.81 144 LEU A C 1
ATOM 1158 O O . LEU A 1 144 ? 3.294 9.064 -3.944 1.00 97.81 144 LEU A O 1
ATOM 1162 N N . LYS A 1 145 ? 3.116 10.205 -2.018 1.00 97.94 145 LYS A N 1
ATOM 1163 C CA . LYS A 1 145 ? 4.493 10.732 -2.061 1.00 97.94 145 LYS A CA 1
ATOM 1164 C C . LYS A 1 145 ? 5.547 9.636 -2.128 1.00 97.94 145 LYS A C 1
ATOM 1166 O O . LYS A 1 145 ? 6.656 9.894 -2.579 1.00 97.94 145 LYS A O 1
ATOM 1171 N N . LYS A 1 146 ? 5.247 8.436 -1.634 1.00 97.62 146 LYS A N 1
ATOM 1172 C CA . LYS A 1 146 ? 6.171 7.305 -1.682 1.00 97.62 146 LYS A CA 1
ATOM 1173 C C . LYS A 1 146 ? 6.027 6.481 -2.950 1.00 97.62 146 LYS A C 1
ATOM 1175 O O . LYS A 1 146 ? 7.031 5.990 -3.452 1.00 97.62 146 LYS A O 1
ATOM 1180 N N . ALA A 1 147 ? 4.828 6.415 -3.517 1.00 97.50 147 ALA A N 1
ATOM 1181 C CA . ALA A 1 147 ? 4.589 5.829 -4.828 1.00 97.50 147 ALA A CA 1
ATOM 1182 C C . ALA A 1 147 ? 5.390 6.530 -5.940 1.00 97.50 147 ALA A C 1
ATOM 1184 O O . ALA A 1 147 ? 5.933 5.857 -6.816 1.00 97.50 147 ALA A O 1
ATOM 1185 N N . THR A 1 148 ? 5.566 7.855 -5.863 1.00 97.00 148 THR A N 1
ATOM 1186 C CA . THR A 1 148 ? 6.338 8.627 -6.858 1.00 97.00 148 THR A CA 1
ATOM 1187 C C . THR A 1 148 ? 7.828 8.279 -6.909 1.00 97.00 148 THR A C 1
ATOM 1189 O O . THR A 1 148 ? 8.490 8.601 -7.892 1.00 97.00 148 THR A O 1
ATOM 1192 N N . TYR A 1 149 ? 8.367 7.566 -5.911 1.00 96.31 149 TYR A N 1
ATOM 1193 C CA . TYR A 1 149 ? 9.765 7.113 -5.911 1.00 96.31 149 TYR A CA 1
ATOM 1194 C C . TYR A 1 149 ? 10.026 6.064 -7.003 1.00 96.31 149 TYR A C 1
ATOM 1196 O O . TYR A 1 149 ? 11.178 5.789 -7.334 1.00 96.31 149 TYR A O 1
ATOM 1204 N N . LYS A 1 150 ? 8.965 5.487 -7.586 1.00 95.69 150 LYS A N 1
ATOM 1205 C CA . LYS A 1 150 ? 9.033 4.620 -8.763 1.00 95.69 150 LYS A CA 1
ATOM 1206 C C . LYS A 1 150 ? 8.231 5.236 -9.917 1.00 95.69 150 LYS A C 1
ATOM 1208 O O . LYS A 1 150 ? 7.116 4.789 -10.195 1.00 95.69 150 LYS A O 1
ATOM 1213 N N . PRO A 1 151 ? 8.785 6.237 -10.627 1.00 94.69 151 PRO A N 1
ATOM 1214 C CA . PRO A 1 151 ? 8.037 7.016 -11.618 1.00 94.69 151 PRO A CA 1
ATOM 1215 C C . PRO A 1 151 ? 7.472 6.153 -12.753 1.00 94.69 151 PRO A C 1
ATOM 1217 O O . PRO A 1 151 ? 6.322 6.330 -13.142 1.00 94.69 151 PRO A O 1
ATOM 1220 N N . GLY A 1 152 ? 8.225 5.149 -13.220 1.00 92.06 152 GLY A N 1
ATOM 1221 C CA . GLY A 1 152 ? 7.775 4.238 -14.280 1.00 92.06 152 GLY A CA 1
ATOM 1222 C C . GLY A 1 152 ? 6.594 3.331 -13.907 1.00 92.06 152 GLY A C 1
ATOM 1223 O O . GLY A 1 152 ? 6.036 2.693 -14.795 1.00 92.06 152 GLY A O 1
ATOM 1224 N N . ALA A 1 153 ? 6.236 3.257 -12.621 1.00 94.50 153 ALA A N 1
ATOM 1225 C CA . ALA A 1 153 ? 5.025 2.600 -12.136 1.00 94.50 153 ALA A CA 1
ATOM 1226 C C . ALA A 1 153 ? 3.904 3.602 -11.822 1.00 94.50 153 ALA A C 1
ATOM 1228 O O . ALA A 1 153 ? 2.740 3.265 -11.977 1.00 94.50 153 ALA A O 1
ATOM 1229 N N . PHE A 1 154 ? 4.247 4.806 -11.354 1.00 95.31 154 PHE A N 1
ATOM 1230 C CA . PHE A 1 154 ? 3.277 5.800 -10.892 1.00 95.31 154 PHE A CA 1
ATOM 1231 C C . PHE A 1 154 ? 2.555 6.533 -12.031 1.00 95.31 154 PHE A C 1
ATOM 1233 O O . PHE A 1 154 ? 1.370 6.819 -11.909 1.00 95.31 154 PHE A O 1
ATOM 1240 N N . TYR A 1 155 ? 3.256 6.843 -13.125 1.00 93.12 155 TYR A N 1
ATOM 1241 C CA . TYR A 1 155 ? 2.707 7.645 -14.229 1.00 93.12 155 TYR A CA 1
ATOM 1242 C C . TYR A 1 155 ? 2.057 6.820 -15.352 1.00 93.12 155 TYR A C 1
ATOM 1244 O O . TYR A 1 155 ? 1.707 7.387 -16.384 1.00 93.12 155 TYR A O 1
ATOM 1252 N N . LYS A 1 156 ? 1.940 5.498 -15.185 1.00 87.25 156 LYS A N 1
ATOM 1253 C CA . LYS A 1 156 ? 1.334 4.592 -16.170 1.00 87.25 156 LYS A CA 1
ATOM 1254 C C . LYS A 1 156 ? -0.049 4.143 -15.732 1.00 87.25 156 LYS A C 1
ATOM 1256 O O . LYS A 1 156 ? -0.969 4.225 -16.566 1.00 87.25 156 LYS A O 1
#

Sequence (156 aa):
MAPGAEGYRQSSLGDLVLAKLREQQKDRGLSMLPEEGEEMVPEGLDQKVVEVYRAVGKLLSRYTVGKVPKAFKIVPNLKNWEEVLWLTDPDTWSPHAMYEATKLFVSNLNARLAQRFLALVLLPRVRRDIKEHQKLHFALFMALKKATYKPGAFYK

pLDDT: mean 84.26, std 18.76, range [35.28, 98.38]

InterPro domains:
  IPR007955 Bystin [PF05291] (10-156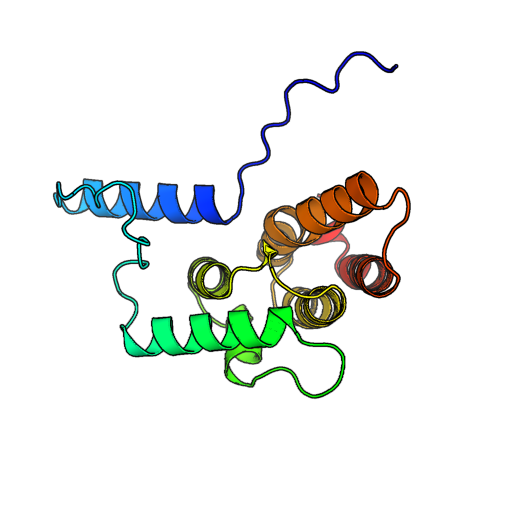)
  IPR007955 Bystin [PTHR12821] (8-156)

Foldseek 3Di:
DDPDPPDPPQQALVNVLVVVQVVVCVVVVNPDDDPDPDDDQRPPDDPVLLVVLLVLLVCQLPDDDDDRDPNLLCLLVDPPSSSSVVSSPLLSGDLQSLLVSLLSNLVRHDLVSNLVCCRRRLVVNQVVCCVVPVDGDPSSVNSLVNSVVNVSSNVD

Organism: Haematococcus lacustris (NCBI:txid44745)

Secondary structure (DSSP, 8-state):
--TT-S------HHHHHHHHHHHHHHHTT---PPPTT-----TTS-HHHHHHHHHHHHHHTT--SSPPPHHHHTGGGSTTHHHHHHTT-GGG--HHHHHHHHHHHHHHS-HHHHHHHIIIIIHHHHHHHHHHHSS--HHHHHHHHHHTTSHHHH--

Radius of gyration: 16.6 Å; chains: 1; bounding box: 34×49×34 Å